Protein AF-A0A955HZD0-F1 (afdb_monomer)

Structure (mmCIF, N/CA/C/O backbone):
data_AF-A0A955HZD0-F1
#
_entry.id   AF-A0A955HZD0-F1
#
loop_
_atom_site.group_PDB
_atom_site.id
_atom_site.type_symbol
_atom_site.label_atom_id
_atom_site.label_alt_id
_atom_site.label_comp_id
_atom_site.label_asym_id
_atom_site.label_entity_id
_atom_site.label_seq_id
_atom_site.pdbx_PDB_ins_code
_atom_site.Cartn_x
_atom_site.Cartn_y
_atom_site.Cartn_z
_atom_site.occupancy
_atom_site.B_iso_or_equiv
_atom_site.auth_seq_id
_atom_site.auth_comp_id
_atom_site.auth_asym_id
_atom_site.auth_atom_id
_atom_site.pdbx_PDB_model_num
ATOM 1 N N . PHE A 1 1 ? -10.737 37.367 -8.448 1.00 79.25 1 PHE A N 1
ATOM 2 C CA . PHE A 1 1 ? -11.465 36.156 -8.028 1.00 79.25 1 PHE A CA 1
ATOM 3 C C . PHE A 1 1 ? -10.894 35.718 -6.689 1.00 79.25 1 PHE A C 1
ATOM 5 O O . PHE A 1 1 ? -9.678 35.766 -6.550 1.00 79.25 1 PHE A O 1
ATOM 12 N N . GLN A 1 2 ? -11.740 35.373 -5.719 1.00 90.44 2 GLN A N 1
ATOM 13 C CA . GLN A 1 2 ? -11.335 34.886 -4.398 1.00 90.44 2 GLN A CA 1
ATOM 14 C C . GLN A 1 2 ? -12.025 33.540 -4.186 1.00 90.44 2 GLN A C 1
ATOM 16 O O . GLN A 1 2 ? -13.235 33.457 -4.368 1.00 90.44 2 GLN A O 1
ATOM 21 N N . ALA A 1 3 ? -11.249 32.496 -3.901 1.00 93.56 3 ALA A N 1
ATOM 22 C CA . ALA A 1 3 ? -11.779 31.154 -3.697 1.00 93.56 3 ALA A CA 1
ATOM 23 C C . ALA A 1 3 ? -12.331 31.001 -2.273 1.00 93.56 3 ALA A C 1
ATOM 25 O O . ALA A 1 3 ? -11.732 31.517 -1.328 1.00 93.56 3 ALA A O 1
ATOM 26 N N . ASP A 1 4 ? -13.427 30.255 -2.128 1.00 96.56 4 ASP A N 1
ATOM 27 C CA . ASP A 1 4 ? -14.029 29.943 -0.825 1.00 96.56 4 ASP A CA 1
ATOM 28 C C . ASP A 1 4 ? -13.200 28.922 -0.032 1.00 96.56 4 ASP A C 1
ATOM 30 O O . ASP A 1 4 ? -13.154 28.962 1.196 1.00 96.56 4 ASP A O 1
ATOM 34 N N . ILE A 1 5 ? -12.527 28.004 -0.736 1.00 96.00 5 ILE A N 1
ATOM 35 C CA . ILE A 1 5 ? -11.691 26.953 -0.152 1.00 96.00 5 ILE A CA 1
ATOM 36 C C . ILE A 1 5 ? -10.401 26.841 -0.958 1.00 96.00 5 ILE A C 1
ATOM 38 O O . ILE A 1 5 ? -10.418 26.807 -2.189 1.00 96.00 5 ILE A O 1
ATOM 42 N N . VAL A 1 6 ? -9.282 26.748 -0.244 1.00 94.94 6 VAL A N 1
ATOM 43 C CA . VAL A 1 6 ? -7.968 26.437 -0.805 1.00 94.94 6 VAL A CA 1
ATOM 44 C C . VAL A 1 6 ? -7.489 25.138 -0.166 1.00 94.94 6 VAL A C 1
ATOM 46 O O . VAL A 1 6 ? -7.440 25.036 1.058 1.00 94.94 6 VAL A O 1
ATOM 49 N N . ALA A 1 7 ? -7.168 24.145 -0.993 1.00 94.06 7 ALA A N 1
ATOM 50 C CA . ALA A 1 7 ? -6.748 22.813 -0.568 1.00 94.06 7 ALA A CA 1
ATOM 51 C C . ALA A 1 7 ? -5.723 22.225 -1.551 1.00 94.06 7 ALA A C 1
ATOM 53 O O . ALA A 1 7 ? -5.606 22.695 -2.684 1.00 94.06 7 ALA A O 1
ATOM 54 N N . ASP A 1 8 ? -4.995 21.196 -1.111 1.00 92.06 8 ASP A N 1
ATOM 55 C CA . ASP A 1 8 ? -4.084 20.431 -1.964 1.00 92.06 8 ASP A CA 1
ATOM 56 C C . ASP A 1 8 ? -4.880 19.416 -2.795 1.00 92.06 8 ASP A C 1
ATOM 58 O O . ASP A 1 8 ? -5.349 18.400 -2.286 1.00 92.06 8 ASP A O 1
ATOM 62 N N . ILE A 1 9 ? -5.119 19.765 -4.057 1.00 93.56 9 ILE A N 1
ATOM 63 C CA . ILE A 1 9 ? -5.975 19.017 -4.994 1.00 93.56 9 ILE A CA 1
ATOM 64 C C . ILE A 1 9 ? -5.290 18.779 -6.344 1.00 93.56 9 ILE A C 1
ATOM 66 O O . ILE A 1 9 ? -5.923 18.292 -7.279 1.00 93.56 9 ILE A O 1
ATOM 70 N N . ALA A 1 10 ? -4.025 19.182 -6.472 1.00 92.75 10 ALA A N 1
ATOM 71 C CA . ALA A 1 10 ? -3.269 19.052 -7.707 1.00 92.75 10 ALA A CA 1
ATOM 72 C C . ALA A 1 10 ? -2.439 17.766 -7.681 1.00 92.75 10 ALA A C 1
ATOM 74 O O . ALA A 1 10 ? -1.789 17.453 -6.687 1.00 92.75 10 ALA A O 1
ATOM 75 N N . GLU A 1 11 ? -2.420 17.041 -8.797 1.00 94.19 11 GLU A N 1
ATOM 76 C CA . GLU A 1 11 ? -1.468 15.949 -8.978 1.00 94.19 11 GLU A CA 1
ATOM 77 C C . GLU A 1 11 ? -0.044 16.517 -9.116 1.00 94.19 11 GLU A C 1
ATOM 79 O O . GLU A 1 11 ? 0.157 17.530 -9.799 1.00 94.19 11 GLU A O 1
ATOM 84 N N . PRO A 1 12 ? 0.968 15.888 -8.493 1.00 94.19 12 PRO A N 1
ATOM 85 C CA . PRO A 1 12 ? 2.350 16.292 -8.687 1.00 94.19 12 PRO A CA 1
ATOM 86 C C . PRO A 1 12 ? 2.807 15.964 -10.117 1.00 94.19 12 PRO A C 1
ATOM 88 O O . PRO A 1 12 ? 2.464 14.926 -10.679 1.00 94.19 12 PRO A O 1
ATOM 91 N N . TYR A 1 13 ? 3.633 16.837 -10.690 1.00 94.19 13 TYR A N 1
ATOM 92 C CA . TYR A 1 13 ? 4.311 16.622 -11.971 1.00 94.19 13 TYR A CA 1
ATOM 93 C C . TYR A 1 13 ? 5.797 16.306 -11.756 1.00 94.19 13 TYR A C 1
ATOM 95 O O . TYR A 1 13 ? 6.332 16.468 -10.659 1.00 94.19 13 TYR A O 1
ATOM 103 N N . ASN A 1 14 ? 6.485 15.847 -12.803 1.00 96.69 14 ASN A N 1
ATOM 104 C CA . ASN A 1 14 ? 7.898 15.480 -12.692 1.00 96.69 14 ASN A CA 1
ATOM 105 C C . ASN A 1 14 ? 8.751 16.728 -12.449 1.00 96.69 14 ASN A C 1
ATOM 107 O O . ASN A 1 14 ? 8.651 17.688 -13.212 1.00 96.69 14 ASN A O 1
ATOM 111 N N . GLY A 1 15 ? 9.567 16.716 -11.398 1.00 96.44 15 GLY A N 1
ATOM 112 C CA . GLY A 1 15 ? 10.293 17.888 -10.905 1.00 96.44 15 GLY A CA 1
ATOM 113 C C . GLY A 1 15 ? 9.483 18.782 -9.959 1.00 96.44 15 GLY A C 1
ATOM 114 O O . GLY A 1 15 ? 9.931 19.878 -9.632 1.00 96.44 15 GLY A O 1
ATOM 115 N N . ALA A 1 16 ? 8.289 18.369 -9.514 1.00 96.25 16 ALA A N 1
ATOM 116 C CA . ALA A 1 16 ? 7.542 19.116 -8.502 1.00 96.25 16 ALA A CA 1
ATOM 117 C C . ALA A 1 16 ? 8.313 19.185 -7.172 1.00 96.25 16 ALA A C 1
ATOM 119 O O . ALA A 1 16 ? 9.032 18.260 -6.804 1.00 96.25 16 ALA A O 1
ATOM 120 N N . GLU A 1 17 ? 8.136 20.271 -6.421 1.00 96.00 17 GLU A N 1
ATOM 121 C CA . GLU A 1 17 ? 8.801 20.453 -5.130 1.00 96.00 17 GLU A CA 1
ATOM 122 C C . GLU A 1 17 ? 8.140 19.604 -4.032 1.00 96.00 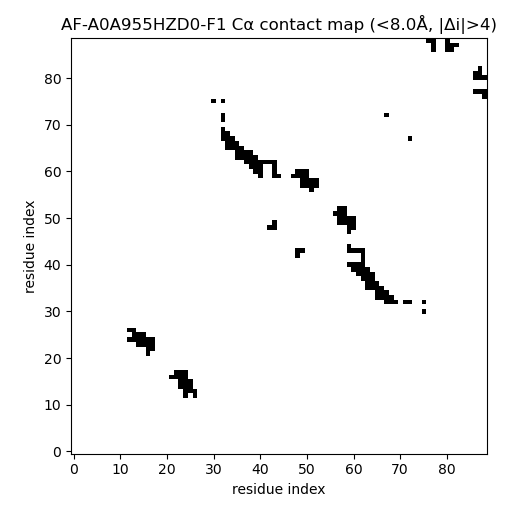17 GLU A C 1
ATOM 124 O O . GLU A 1 17 ? 6.932 19.678 -3.779 1.00 96.00 17 GLU A O 1
ATOM 129 N N . CYS A 1 18 ? 8.949 18.833 -3.315 1.00 94.44 18 CYS A N 1
ATOM 130 C CA . CYS A 1 18 ? 8.537 18.060 -2.159 1.00 94.44 18 CYS A CA 1
ATOM 131 C C . CYS A 1 18 ? 8.173 18.983 -0.989 1.00 94.44 18 CYS A C 1
ATOM 133 O O . CYS A 1 18 ? 9.040 19.594 -0.365 1.00 94.44 18 CYS A O 1
ATOM 135 N N . LYS A 1 19 ? 6.900 18.985 -0.582 1.00 91.56 19 LYS A N 1
ATOM 136 C CA . LYS A 1 19 ? 6.399 19.802 0.541 1.00 91.56 19 LYS A CA 1
ATOM 137 C C . LYS A 1 19 ? 6.997 19.466 1.913 1.00 91.56 19 LYS A C 1
ATOM 139 O O . LYS A 1 19 ? 6.785 20.214 2.862 1.00 91.56 19 LYS A O 1
ATOM 144 N N . LYS A 1 20 ? 7.733 18.357 2.041 1.00 93.75 20 LYS A N 1
ATOM 145 C CA . LYS A 1 20 ? 8.371 17.941 3.300 1.00 93.75 20 LYS A CA 1
ATOM 146 C C . LYS A 1 20 ? 9.817 18.422 3.431 1.00 93.75 20 LYS A C 1
ATOM 148 O O . LYS A 1 20 ? 10.246 18.718 4.542 1.00 93.75 20 LYS A O 1
ATO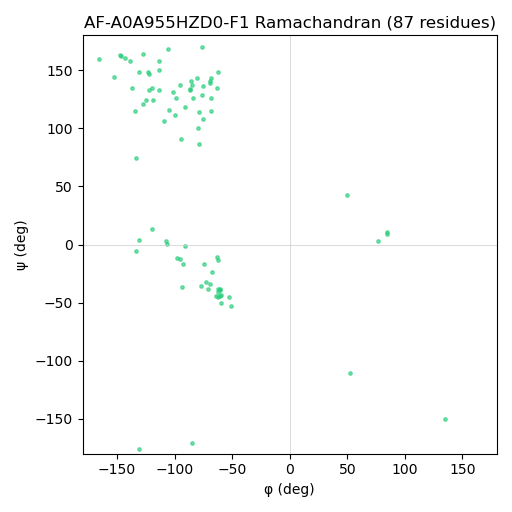M 153 N N . CYS A 1 21 ? 10.577 18.444 2.336 1.00 96.12 21 CYS A N 1
ATOM 154 C CA . CYS A 1 21 ? 12.019 18.721 2.375 1.00 96.12 21 CYS A CA 1
ATOM 155 C C . CYS A 1 21 ? 12.521 19.732 1.333 1.00 96.12 21 CYS A C 1
ATOM 157 O O . CYS A 1 21 ? 13.697 20.075 1.379 1.00 96.12 21 CYS A O 1
ATOM 159 N N . GLY A 1 22 ? 11.677 20.197 0.407 1.00 95.69 22 GLY A N 1
ATOM 160 C CA . GLY A 1 22 ? 12.045 21.157 -0.640 1.00 95.69 22 GLY A CA 1
ATOM 161 C C . GLY A 1 22 ? 12.838 20.576 -1.819 1.00 95.69 22 GLY A C 1
ATOM 162 O O . GLY A 1 22 ? 13.245 21.324 -2.697 1.00 95.69 22 GLY A O 1
ATOM 163 N N . GLY A 1 23 ? 13.088 19.262 -1.848 1.00 97.38 23 GLY A N 1
ATOM 164 C CA . GLY A 1 23 ? 13.733 18.594 -2.988 1.00 97.38 23 GLY A CA 1
ATOM 165 C C . GLY A 1 23 ? 12.795 18.400 -4.184 1.00 97.38 23 GLY A C 1
ATOM 166 O O . GLY A 1 23 ? 11.587 18.575 -4.057 1.00 97.38 23 GLY A O 1
ATOM 167 N N . GLU A 1 24 ? 13.333 17.988 -5.330 1.00 97.81 24 GLU A N 1
ATOM 168 C CA . GLU A 1 24 ? 12.542 17.678 -6.531 1.00 97.81 24 GLU A CA 1
ATOM 169 C C . GLU A 1 24 ? 12.000 16.238 -6.500 1.00 97.81 24 GLU A C 1
ATOM 171 O O . GLU A 1 24 ? 12.706 15.300 -6.125 1.00 97.81 24 GLU A O 1
ATOM 176 N N . LEU A 1 25 ? 10.734 16.062 -6.885 1.00 96.75 25 LEU A N 1
ATOM 177 C CA . LEU A 1 25 ? 10.073 14.765 -7.016 1.00 96.75 25 LEU A CA 1
ATOM 178 C C . LEU A 1 25 ? 10.324 14.162 -8.402 1.00 96.75 25 LEU A C 1
ATOM 180 O O . LEU A 1 25 ? 10.109 14.818 -9.420 1.00 96.75 25 LEU A O 1
ATOM 184 N N . GLU A 1 26 ? 10.682 12.882 -8.440 1.00 96.56 26 GLU A N 1
ATOM 185 C CA . GLU A 1 26 ? 10.771 12.088 -9.667 1.00 96.56 26 GLU A CA 1
ATOM 186 C C . GLU A 1 26 ? 9.537 11.184 -9.802 1.00 96.56 26 GLU A C 1
ATOM 188 O O . GLU A 1 26 ? 9.169 10.480 -8.857 1.00 96.56 26 GLU A O 1
ATOM 193 N N . LEU A 1 27 ? 8.899 11.178 -10.978 1.00 95.75 27 LEU A N 1
ATOM 194 C CA . LEU A 1 27 ? 7.845 10.212 -11.286 1.00 95.75 27 LEU A CA 1
ATOM 195 C C . LEU A 1 27 ? 8.428 8.968 -11.948 1.00 95.75 27 LEU A C 1
ATOM 197 O O . LEU A 1 27 ? 8.913 9.009 -13.078 1.00 95.75 27 LEU A O 1
ATOM 201 N N . ILE A 1 28 ? 8.258 7.838 -11.271 1.00 95.56 28 ILE A N 1
ATOM 202 C CA . ILE A 1 28 ? 8.611 6.515 -11.778 1.00 95.56 28 ILE A CA 1
ATOM 203 C C . ILE A 1 28 ? 7.355 5.672 -11.995 1.00 95.56 28 ILE A C 1
ATOM 205 O O . ILE A 1 28 ? 6.350 5.818 -11.296 1.00 95.56 28 ILE A O 1
ATOM 209 N N . ARG A 1 29 ? 7.411 4.753 -12.962 1.00 94.88 29 ARG A N 1
ATOM 210 C CA . ARG A 1 29 ? 6.379 3.723 -13.126 1.00 94.88 29 ARG A CA 1
ATOM 211 C C . ARG A 1 29 ? 6.726 2.528 -12.251 1.00 94.88 29 ARG A C 1
ATOM 213 O O . ARG A 1 29 ? 7.859 2.060 -12.272 1.00 94.88 29 ARG A O 1
ATOM 220 N N . ALA A 1 30 ? 5.743 2.026 -11.516 1.00 95.25 30 ALA A N 1
ATOM 221 C CA . ALA A 1 30 ? 5.905 0.888 -10.624 1.00 95.25 30 ALA A CA 1
ATOM 222 C C . ALA A 1 30 ? 4.701 -0.055 -10.717 1.00 95.25 30 ALA A C 1
ATOM 224 O O . ALA A 1 30 ? 3.605 0.350 -11.106 1.00 95.25 30 ALA A O 1
ATOM 225 N N . ILE A 1 31 ? 4.915 -1.314 -10.335 1.00 96.94 31 ILE A N 1
ATOM 226 C CA . ILE A 1 31 ? 3.860 -2.322 -10.220 1.00 96.94 31 ILE A CA 1
ATOM 227 C C . ILE A 1 31 ? 3.564 -2.533 -8.738 1.00 96.94 31 ILE A C 1
ATOM 229 O O . ILE A 1 31 ? 4.406 -3.035 -7.993 1.00 96.94 31 ILE A O 1
ATOM 233 N N . GLU A 1 32 ? 2.347 -2.204 -8.313 1.00 97.44 32 GLU A N 1
ATOM 234 C CA . GLU A 1 32 ? 1.868 -2.556 -6.979 1.00 97.44 32 GLU A CA 1
ATOM 235 C C . GLU A 1 32 ? 1.517 -4.051 -6.937 1.00 97.44 32 GLU A C 1
ATOM 237 O O . GLU A 1 32 ? 0.513 -4.493 -7.511 1.00 97.44 32 GLU A O 1
ATOM 242 N N . PHE A 1 33 ? 2.339 -4.841 -6.245 1.00 96.94 33 PHE A N 1
ATOM 243 C CA . PHE A 1 33 ? 2.063 -6.253 -5.955 1.00 96.94 33 PHE A CA 1
ATOM 244 C C . PHE A 1 33 ? 1.679 -6.509 -4.492 1.00 96.94 33 PHE A C 1
ATOM 246 O O . PHE A 1 33 ? 1.406 -7.653 -4.133 1.00 96.94 33 PHE A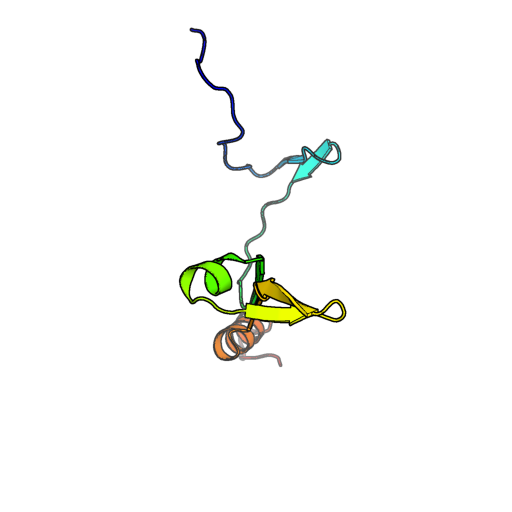 O 1
ATOM 253 N N . GLY A 1 34 ? 1.625 -5.479 -3.649 1.00 97.75 34 GLY A N 1
ATOM 254 C CA . GLY A 1 34 ? 1.193 -5.609 -2.264 1.00 97.75 34 GLY A CA 1
ATOM 255 C C . GLY A 1 34 ? 0.890 -4.269 -1.608 1.00 97.75 34 GLY A C 1
ATOM 256 O O . GLY A 1 34 ? 1.361 -3.229 -2.061 1.00 97.75 34 GLY A O 1
ATOM 257 N N . HIS A 1 35 ? 0.106 -4.324 -0.534 1.00 98.25 35 HIS A N 1
ATOM 258 C CA . HIS A 1 35 ? -0.364 -3.154 0.203 1.00 98.25 35 HIS A CA 1
ATOM 259 C C . HIS A 1 35 ? -0.634 -3.527 1.664 1.00 98.25 35 HIS A C 1
ATOM 261 O O . HIS A 1 35 ? -1.107 -4.627 1.969 1.00 98.25 35 HIS A O 1
ATOM 267 N N . ILE A 1 36 ? -0.347 -2.593 2.566 1.00 97.88 36 ILE A N 1
ATOM 268 C CA . ILE A 1 36 ? -0.726 -2.652 3.976 1.00 97.88 36 ILE A CA 1
ATOM 269 C C . ILE A 1 36 ? -1.740 -1.549 4.287 1.00 97.88 36 ILE A C 1
ATOM 271 O O . ILE A 1 36 ? -1.538 -0.392 3.930 1.00 97.88 36 ILE A O 1
ATOM 275 N N . PHE A 1 37 ? -2.818 -1.892 4.980 1.00 97.31 37 PHE A N 1
ATOM 276 C CA . PHE A 1 37 ? -3.842 -0.939 5.388 1.00 97.31 37 PHE A CA 1
ATOM 277 C C . PHE A 1 37 ? -3.962 -0.915 6.903 1.00 97.31 37 PHE A C 1
ATOM 279 O O . PHE A 1 37 ? -4.034 -1.961 7.549 1.00 97.31 37 PHE A O 1
ATOM 286 N N . LYS A 1 38 ? -4.034 0.291 7.461 1.00 96.50 38 LYS A N 1
ATOM 287 C CA . LYS A 1 38 ? -4.425 0.534 8.847 1.00 96.50 38 LYS A CA 1
ATOM 288 C C . LYS A 1 38 ? -5.893 0.957 8.830 1.00 96.50 38 LYS A C 1
ATOM 290 O O . LYS A 1 38 ? -6.214 2.008 8.288 1.00 96.50 38 LYS A O 1
ATOM 295 N N . TYR A 1 39 ? -6.771 0.102 9.347 1.00 95.75 39 TYR A N 1
ATOM 296 C CA . TYR A 1 39 ? -8.218 0.343 9.359 1.00 95.75 39 TYR A CA 1
ATOM 297 C C . TYR A 1 39 ? -8.712 0.949 10.666 1.00 95.75 39 TYR A C 1
ATOM 299 O O . TYR A 1 39 ? -9.858 1.389 10.726 1.00 95.75 39 TYR A O 1
ATOM 307 N N . ASP A 1 40 ? -7.876 0.949 11.703 1.00 96.25 40 ASP A N 1
ATOM 308 C CA . ASP A 1 40 ? -8.247 1.360 13.053 1.00 96.25 40 ASP A CA 1
ATOM 309 C C . ASP A 1 40 ? -9.501 0.612 13.499 1.00 96.25 40 ASP A C 1
ATOM 311 O O . ASP A 1 40 ? -9.453 -0.606 13.678 1.00 96.25 40 ASP A O 1
ATOM 315 N N . HIS A 1 41 ? -10.624 1.312 13.616 1.00 97.38 41 HIS A N 1
ATOM 316 C CA . HIS A 1 41 ? -11.890 0.740 14.044 1.00 97.38 41 HIS A CA 1
ATOM 317 C C . HIS A 1 41 ? -12.927 0.601 12.929 1.00 97.38 41 HIS A C 1
ATOM 319 O O . HIS A 1 41 ? -14.032 0.143 13.196 1.00 97.38 41 HIS A O 1
ATOM 325 N N . PHE A 1 42 ? -12.585 0.935 11.679 1.00 96.69 42 PHE A N 1
ATOM 326 C CA . PHE A 1 42 ? -13.554 0.991 10.582 1.00 96.69 42 PHE A CA 1
ATOM 327 C C . PHE A 1 42 ? -14.397 -0.287 10.485 1.00 96.69 42 PHE A C 1
ATOM 329 O O . PHE A 1 42 ? -15.617 -0.226 10.542 1.00 96.69 42 PHE A O 1
ATOM 336 N N . TYR A 1 43 ? -13.775 -1.465 10.413 1.00 97.06 43 TYR A N 1
ATOM 337 C CA . TYR A 1 43 ? -14.533 -2.718 10.332 1.00 97.06 43 TYR A CA 1
ATOM 338 C C . TYR A 1 43 ? -15.124 -3.160 11.669 1.00 97.06 43 TYR A C 1
ATOM 340 O O . TYR A 1 43 ? -16.214 -3.727 11.692 1.00 97.06 43 TYR A O 1
ATOM 348 N N . SER A 1 44 ? -14.428 -2.925 12.782 1.00 97.62 44 SER A N 1
ATOM 349 C CA . SER A 1 44 ? -14.910 -3.368 14.088 1.00 97.62 44 SER A CA 1
ATOM 350 C C . SER A 1 44 ? -16.146 -2.596 14.543 1.00 97.62 44 SER A C 1
ATOM 352 O O . SER A 1 44 ? -17.031 -3.206 15.135 1.00 97.62 44 SER A O 1
ATOM 354 N N . GLU A 1 45 ? -16.264 -1.309 14.206 1.00 97.25 45 GLU A N 1
ATOM 355 C CA . GLU A 1 45 ? -17.464 -0.499 14.457 1.00 97.25 45 GLU A CA 1
ATOM 356 C C . GLU A 1 45 ? -18.674 -1.010 13.677 1.00 97.25 45 GLU A C 1
ATOM 358 O O . GLU A 1 45 ? -19.756 -1.147 14.237 1.00 97.25 45 GLU A O 1
ATOM 363 N N . HIS A 1 46 ? -18.497 -1.343 12.397 1.00 97.50 46 HIS A N 1
ATOM 364 C CA . HIS A 1 46 ? -19.600 -1.782 11.536 1.00 97.50 46 HIS A CA 1
ATOM 365 C C . HIS A 1 46 ? -20.074 -3.216 11.827 1.00 97.50 46 HIS A C 1
ATOM 367 O O . HIS A 1 46 ? -21.157 -3.603 11.388 1.00 97.50 46 HIS A O 1
ATOM 373 N N . HIS A 1 47 ? -19.272 -4.011 12.541 1.00 97.19 47 HIS A N 1
ATOM 374 C CA . HIS A 1 47 ? -19.547 -5.424 12.821 1.00 97.19 47 HIS A CA 1
ATOM 375 C C . HIS A 1 47 ? -19.658 -5.755 14.314 1.00 97.19 47 HIS A C 1
ATOM 377 O O . HIS A 1 47 ? -19.624 -6.933 14.668 1.00 97.19 47 HIS A O 1
ATOM 383 N N . ASP A 1 48 ? -19.768 -4.747 15.185 1.00 97.00 48 ASP A N 1
ATOM 384 C CA . ASP A 1 48 ? -19.822 -4.926 16.642 1.00 97.00 48 ASP A CA 1
ATOM 385 C C . ASP A 1 48 ? -18.689 -5.826 17.173 1.00 97.00 48 ASP A C 1
ATOM 387 O O . ASP A 1 48 ? -18.880 -6.717 18.010 1.00 97.00 48 ASP A O 1
ATOM 391 N N . ALA A 1 49 ? -17.478 -5.614 16.660 1.00 98.00 49 ALA A N 1
ATOM 392 C CA . ALA A 1 49 ? -16.341 -6.487 16.897 1.00 98.00 49 ALA A CA 1
ATOM 393 C C . ALA A 1 49 ? -15.493 -5.966 18.075 1.00 98.00 49 ALA A C 1
ATOM 395 O O . ALA A 1 49 ? -14.570 -5.162 17.914 1.00 98.00 49 ALA A O 1
ATOM 396 N N . TYR A 1 50 ? -15.820 -6.436 19.281 1.00 98.12 50 TYR A N 1
ATOM 397 C CA . TYR A 1 50 ? -15.216 -5.987 20.539 1.00 98.12 50 TYR A CA 1
ATOM 398 C C . TYR A 1 50 ? -14.378 -7.069 21.231 1.00 98.12 50 TYR A C 1
ATOM 400 O O . TYR A 1 50 ? -14.620 -8.264 21.068 1.00 98.12 50 TYR A O 1
ATOM 408 N N . PHE A 1 51 ? -13.456 -6.633 22.086 1.00 97.56 51 PHE A N 1
ATOM 409 C CA . PHE A 1 51 ? -12.765 -7.452 23.082 1.00 97.56 51 PHE A CA 1
ATOM 410 C C . PHE A 1 51 ? -12.891 -6.809 24.474 1.00 97.56 51 PHE A C 1
ATOM 412 O O . PHE A 1 51 ? -13.264 -5.641 24.589 1.00 97.56 51 PHE A O 1
ATOM 419 N N . VAL A 1 52 ? -12.615 -7.577 25.530 1.00 98.19 52 VAL A N 1
ATOM 420 C CA . VAL A 1 52 ? -12.488 -7.056 26.900 1.00 98.19 52 VAL A CA 1
ATOM 421 C C . VAL A 1 52 ? -11.006 -6.892 27.195 1.00 98.19 52 VAL A C 1
ATOM 423 O O . VAL A 1 52 ? -10.237 -7.833 26.989 1.00 98.19 52 VAL A O 1
ATOM 426 N N . ASP A 1 53 ? -10.599 -5.702 27.614 1.00 97.25 53 ASP A N 1
ATOM 427 C CA . ASP A 1 53 ? -9.200 -5.414 27.912 1.00 97.25 53 ASP A CA 1
ATOM 428 C C . ASP A 1 53 ? -8.795 -5.818 29.344 1.00 97.25 53 ASP A C 1
ATOM 430 O O . ASP A 1 53 ? -9.525 -6.508 30.056 1.00 97.25 53 ASP A O 1
ATOM 434 N N . GLN A 1 54 ? -7.589 -5.422 29.756 1.00 97.12 54 GLN A N 1
ATOM 435 C CA . GLN A 1 54 ? -7.020 -5.777 31.059 1.00 97.12 54 GLN A CA 1
ATOM 436 C C . GLN A 1 54 ? -7.757 -5.136 32.244 1.00 97.12 54 GLN A C 1
ATOM 438 O O . GLN A 1 54 ? -7.717 -5.692 33.341 1.00 97.12 54 GLN A O 1
ATOM 443 N N . ASP A 1 55 ? -8.452 -4.021 32.017 1.00 98.00 55 ASP A N 1
ATOM 444 C CA . ASP A 1 55 ? -9.221 -3.300 33.034 1.00 98.00 55 ASP A CA 1
ATOM 445 C C . ASP A 1 55 ? -10.684 -3.782 33.090 1.00 98.00 55 ASP A C 1
ATOM 447 O O . ASP A 1 55 ? -11.471 -3.335 33.927 1.00 98.00 55 ASP A O 1
ATOM 451 N N . GLY A 1 56 ? -11.059 -4.732 32.224 1.00 97.31 56 GLY A N 1
ATOM 452 C CA . GLY A 1 56 ? -12.423 -5.244 32.110 1.00 97.31 56 GLY A CA 1
ATOM 453 C C . GLY A 1 56 ? -13.325 -4.391 31.213 1.00 97.31 56 GLY A C 1
ATOM 454 O O . GLY A 1 56 ? -14.539 -4.614 31.187 1.00 97.31 56 GLY A O 1
ATOM 455 N N . GLU A 1 57 ? -12.767 -3.435 30.466 1.00 98.00 57 GLU A N 1
ATOM 456 C CA . GLU A 1 57 ? -13.526 -2.548 29.588 1.00 98.00 57 GLU A CA 1
ATOM 457 C C . GLU A 1 57 ? -13.754 -3.172 28.208 1.00 98.00 57 GLU A C 1
ATOM 459 O O . GLU A 1 57 ? -12.870 -3.788 27.609 1.00 98.00 57 GLU A O 1
ATOM 464 N N . LYS A 1 58 ? -14.955 -2.964 27.659 1.00 97.69 58 LYS A N 1
ATOM 465 C CA . LYS A 1 58 ? -15.299 -3.387 26.299 1.00 97.69 58 LYS A CA 1
ATOM 466 C C . LYS A 1 58 ? -14.713 -2.393 25.288 1.00 97.69 58 LYS A C 1
ATOM 468 O O . LYS A 1 58 ? -15.170 -1.253 25.220 1.00 97.69 58 LYS A O 1
ATOM 473 N N . LYS A 1 59 ? -13.748 -2.829 24.474 1.00 98.00 59 LYS A N 1
ATOM 474 C CA . LYS A 1 59 ? -13.063 -2.004 23.459 1.00 98.00 59 LYS A CA 1
ATOM 475 C C . LYS A 1 59 ? -13.199 -2.595 22.063 1.00 98.00 59 LYS A C 1
ATOM 477 O O . LYS A 1 59 ? -13.286 -3.808 21.893 1.00 98.00 59 LYS A O 1
ATOM 482 N N . LEU A 1 60 ?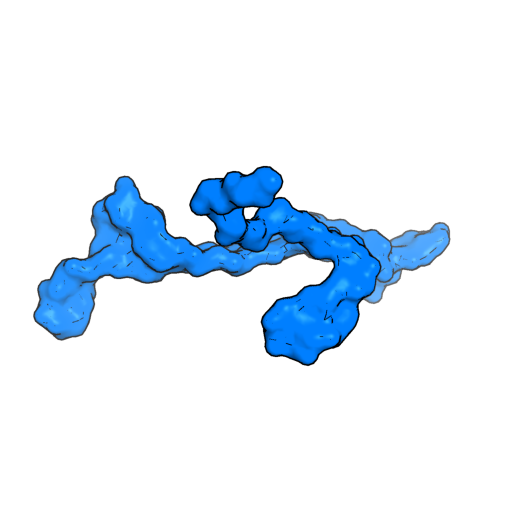 -13.260 -1.728 21.055 1.00 98.12 60 LEU A N 1
ATOM 483 C CA . LEU A 1 60 ? -13.282 -2.138 19.651 1.00 98.12 60 LEU A CA 1
ATOM 484 C C . LEU A 1 60 ? -11.928 -2.708 19.255 1.00 98.12 60 LEU A C 1
ATOM 486 O O . LEU A 1 60 ? -10.884 -2.169 19.629 1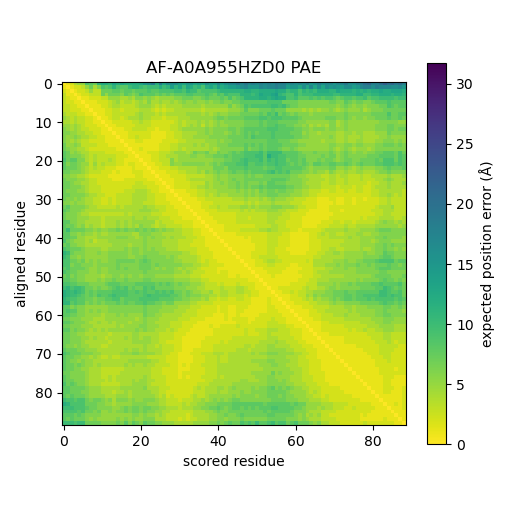.00 98.12 60 LEU A O 1
ATOM 490 N N . MET A 1 61 ? -11.938 -3.770 18.456 1.00 97.81 61 MET A N 1
ATOM 491 C CA . MET A 1 61 ? -10.696 -4.300 17.905 1.00 97.81 61 MET A CA 1
ATOM 492 C C . MET A 1 61 ? -10.028 -3.261 16.998 1.00 97.81 61 MET A C 1
ATOM 494 O O . MET A 1 61 ? -10.686 -2.631 16.169 1.00 97.81 61 MET A O 1
ATOM 498 N N . TYR A 1 62 ? -8.717 -3.094 17.163 1.00 97.38 62 TYR A N 1
ATOM 499 C CA . TYR A 1 62 ? -7.872 -2.323 16.255 1.00 97.38 62 TYR A CA 1
ATOM 500 C C . TYR A 1 62 ? -7.456 -3.226 15.096 1.00 97.38 62 TYR A C 1
ATOM 502 O O . TYR A 1 62 ? -6.937 -4.321 15.327 1.00 97.38 62 TYR A O 1
ATOM 510 N N . MET A 1 63 ? -7.698 -2.799 13.861 1.00 97.94 63 MET A N 1
ATOM 511 C CA . MET A 1 63 ? -7.573 -3.664 12.691 1.00 97.94 63 MET A CA 1
ATOM 512 C C . MET A 1 63 ? -6.599 -3.112 11.652 1.00 97.94 63 MET A C 1
ATOM 514 O O . MET A 1 63 ? -6.464 -1.905 11.439 1.00 97.94 63 MET A O 1
ATOM 518 N N . GLY A 1 64 ? -5.950 -4.038 10.957 1.00 97.50 64 GLY A N 1
ATOM 519 C CA . GLY A 1 64 ? -5.159 -3.777 9.766 1.00 97.50 64 GLY A CA 1
ATOM 520 C C . GLY A 1 64 ? -5.223 -4.966 8.816 1.00 97.50 64 GLY A C 1
ATOM 521 O O . GLY A 1 64 ? -5.616 -6.065 9.212 1.00 97.50 64 GLY A O 1
ATOM 522 N N . ALA A 1 65 ? -4.852 -4.742 7.561 1.00 97.25 65 ALA A N 1
ATOM 523 C CA . ALA A 1 65 ? -4.762 -5.783 6.547 1.00 97.25 65 ALA A CA 1
ATOM 524 C C . ALA A 1 65 ? -3.426 -5.722 5.816 1.00 97.25 65 ALA A C 1
ATOM 526 O O . ALA A 1 65 ? -2.852 -4.652 5.622 1.00 97.25 65 ALA A O 1
ATOM 527 N N . TYR A 1 66 ? -2.960 -6.892 5.391 1.00 97.94 66 TYR A N 1
ATOM 528 C CA . TYR A 1 66 ? -1.680 -7.080 4.723 1.00 97.94 66 TYR A CA 1
ATOM 529 C C . TYR A 1 66 ? -1.915 -7.993 3.524 1.00 97.94 66 TYR A C 1
ATOM 531 O O . TYR A 1 66 ? -2.308 -9.148 3.691 1.00 97.94 66 TYR A O 1
ATOM 539 N N . GLY A 1 67 ? -1.726 -7.462 2.320 1.00 97.94 67 GLY A N 1
ATOM 540 C CA . GLY A 1 67 ? -1.981 -8.181 1.077 1.00 97.94 67 GLY A CA 1
ATOM 541 C C . GLY A 1 67 ? -0.739 -8.248 0.204 1.00 97.94 67 GLY A C 1
ATOM 542 O O . GLY A 1 67 ? -0.093 -7.230 -0.032 1.00 97.94 67 GLY A O 1
ATOM 543 N N . ILE A 1 68 ? -0.438 -9.440 -0.313 1.00 98.25 68 ILE A N 1
ATOM 544 C CA . ILE A 1 68 ? 0.548 -9.652 -1.377 1.00 98.25 68 ILE A CA 1
ATOM 545 C C . ILE A 1 68 ? -0.123 -10.462 -2.484 1.00 98.25 68 ILE A C 1
ATOM 547 O O . ILE A 1 68 ? -0.586 -11.583 -2.270 1.00 98.25 68 ILE A O 1
ATOM 551 N N . GLY A 1 69 ? -0.159 -9.904 -3.688 1.00 97.94 69 GLY A N 1
ATOM 552 C CA . GLY A 1 69 ? -0.612 -10.596 -4.883 1.00 97.94 69 GLY A CA 1
ATOM 553 C C . GLY A 1 69 ? 0.487 -11.507 -5.408 1.00 97.94 69 GLY A C 1
ATOM 554 O O . GLY A 1 69 ? 1.230 -11.098 -6.290 1.00 97.94 69 GLY A O 1
ATOM 555 N N . ILE A 1 70 ? 0.578 -12.740 -4.903 1.00 97.94 70 ILE A N 1
ATOM 556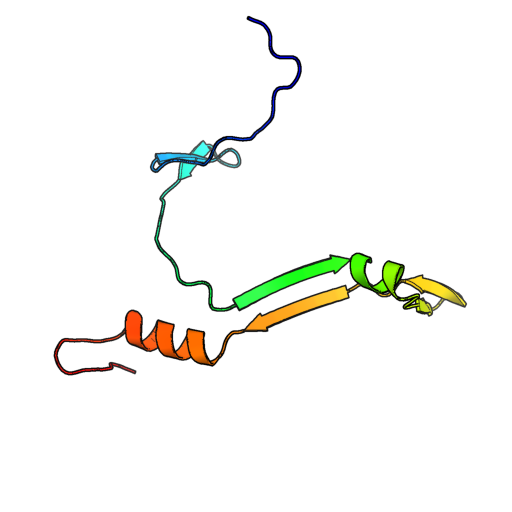 C CA . ILE A 1 70 ? 1.655 -13.691 -5.250 1.00 97.94 70 ILE A CA 1
ATOM 557 C C . ILE A 1 70 ? 1.805 -13.877 -6.768 1.00 97.94 70 ILE A C 1
ATOM 559 O O . ILE A 1 70 ? 2.912 -13.789 -7.291 1.00 97.94 70 ILE A O 1
ATOM 563 N N . GLY A 1 71 ? 0.698 -14.051 -7.498 1.00 97.94 71 GLY A N 1
ATOM 564 C CA . GLY A 1 71 ? 0.741 -14.161 -8.962 1.00 97.94 71 GLY A CA 1
ATOM 565 C C . GLY A 1 71 ? 1.281 -12.900 -9.643 1.00 97.94 71 GLY A C 1
ATOM 566 O O . GLY A 1 71 ? 2.068 -12.991 -10.581 1.00 97.94 71 GLY A O 1
ATOM 567 N N . ARG A 1 72 ? 0.920 -11.716 -9.130 1.00 98.06 72 ARG A N 1
ATOM 568 C CA . ARG A 1 72 ? 1.448 -10.443 -9.630 1.00 98.06 72 ARG A CA 1
ATOM 569 C C . ARG A 1 72 ? 2.916 -10.262 -9.260 1.00 98.06 72 ARG A C 1
ATOM 571 O O . ARG A 1 72 ? 3.663 -9.787 -10.094 1.00 98.06 72 ARG A O 1
ATOM 578 N N . ALA A 1 73 ? 3.340 -10.674 -8.069 1.00 97.38 73 ALA A N 1
ATOM 579 C CA . ALA A 1 73 ? 4.739 -10.615 -7.660 1.00 97.38 73 ALA A CA 1
ATOM 580 C C . ALA A 1 73 ? 5.627 -11.450 -8.595 1.00 97.38 73 ALA A C 1
ATOM 582 O O . ALA A 1 73 ? 6.657 -10.962 -9.050 1.00 97.38 73 ALA A O 1
ATOM 583 N N . ILE A 1 74 ? 5.192 -12.662 -8.958 1.00 97.50 74 ILE A N 1
ATOM 584 C CA . ILE A 1 74 ? 5.897 -13.493 -9.947 1.00 97.50 74 ILE A CA 1
ATOM 585 C C . ILE A 1 74 ? 5.938 -12.791 -11.312 1.00 97.50 74 ILE A C 1
ATOM 587 O O . ILE A 1 74 ? 6.997 -12.720 -11.927 1.00 97.50 74 ILE A O 1
ATOM 591 N N . ALA A 1 75 ? 4.816 -12.224 -11.768 1.00 97.69 75 ALA A N 1
ATOM 592 C CA . ALA A 1 75 ? 4.783 -11.464 -13.018 1.00 97.69 75 ALA A CA 1
ATOM 593 C C . ALA A 1 75 ? 5.716 -10.238 -12.989 1.00 97.69 75 ALA A C 1
ATOM 595 O O . ALA A 1 75 ? 6.388 -9.974 -13.977 1.00 97.69 75 ALA A O 1
ATOM 596 N N . THR A 1 76 ? 5.818 -9.532 -11.858 1.00 97.25 76 THR A N 1
ATOM 597 C CA . THR A 1 76 ? 6.750 -8.410 -11.672 1.00 97.25 76 THR A CA 1
ATOM 598 C C . THR A 1 76 ? 8.204 -8.856 -11.794 1.00 97.25 76 THR A C 1
ATOM 600 O O . THR A 1 76 ? 8.993 -8.140 -12.406 1.00 97.25 76 THR A O 1
ATOM 603 N N . VAL A 1 77 ? 8.573 -10.021 -11.243 1.00 97.00 77 VAL A N 1
ATOM 604 C CA . VAL A 1 77 ? 9.932 -10.572 -11.401 1.00 97.00 77 VAL A CA 1
ATOM 605 C C . VAL A 1 77 ? 10.228 -10.791 -12.878 1.00 97.00 77 VAL A C 1
ATOM 607 O O . VAL A 1 77 ? 11.218 -10.266 -1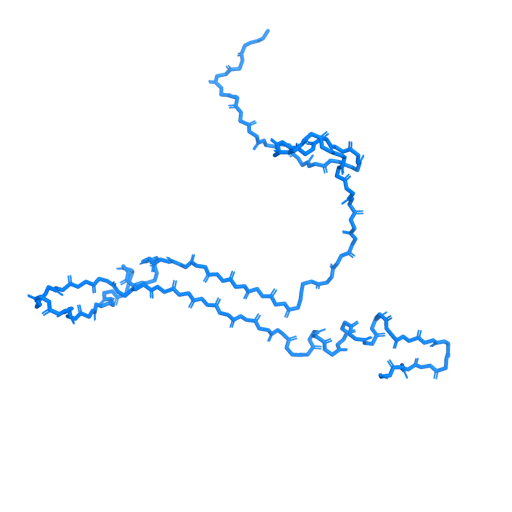3.367 1.00 97.00 77 VAL A O 1
ATOM 610 N N . VAL A 1 78 ? 9.329 -11.458 -13.604 1.00 97.75 78 VAL A N 1
ATOM 611 C CA . VAL A 1 78 ? 9.487 -11.689 -15.048 1.00 97.75 78 VAL A CA 1
ATOM 612 C C . VAL A 1 78 ? 9.565 -10.375 -15.834 1.00 97.75 78 VAL A C 1
ATOM 614 O O . VAL A 1 78 ? 10.439 -10.220 -16.679 1.00 97.75 78 VAL A O 1
ATOM 617 N N . GLU A 1 79 ? 8.702 -9.403 -15.535 1.00 96.75 79 GLU A N 1
ATOM 618 C CA . GLU A 1 79 ? 8.688 -8.095 -16.207 1.00 96.75 79 GLU A CA 1
ATOM 619 C C . GLU A 1 79 ? 10.011 -7.341 -16.025 1.00 96.75 79 GLU A C 1
ATOM 621 O O . GLU A 1 79 ? 10.509 -6.710 -16.950 1.00 96.75 79 GLU A O 1
ATOM 626 N N . THR A 1 80 ? 10.604 -7.421 -14.834 1.00 96.12 80 THR A N 1
ATOM 627 C CA . THR A 1 80 ? 11.822 -6.672 -14.488 1.00 96.12 80 THR A CA 1
ATOM 628 C C . THR A 1 80 ? 13.115 -7.448 -14.743 1.00 96.12 80 THR A C 1
ATOM 630 O O . THR A 1 80 ? 14.179 -6.837 -14.807 1.00 96.12 80 THR A O 1
ATOM 633 N N . HIS A 1 81 ? 13.033 -8.770 -14.909 1.00 97.12 81 HIS A N 1
ATOM 634 C CA . HIS A 1 81 ? 14.173 -9.669 -15.080 1.00 97.12 81 HIS A CA 1
ATOM 635 C C . HIS A 1 81 ? 13.920 -10.631 -16.250 1.00 97.12 81 HIS A C 1
ATOM 637 O O . HIS A 1 81 ? 13.636 -11.820 -16.088 1.00 97.12 81 HIS A O 1
ATOM 643 N N . HIS A 1 82 ? 14.032 -10.104 -17.465 1.00 98.00 82 HIS A N 1
ATOM 644 C CA . HIS A 1 82 ? 14.022 -10.898 -18.688 1.00 98.00 82 HIS A CA 1
ATOM 645 C C . HIS A 1 82 ? 14.998 -10.325 -19.714 1.0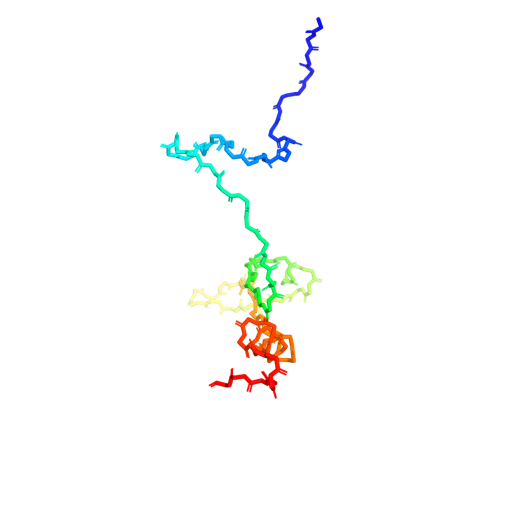0 98.00 82 HIS A C 1
ATOM 647 O O . HIS A 1 82 ? 15.398 -9.161 -19.643 1.00 98.00 82 HIS A O 1
ATOM 653 N N . ASP A 1 83 ? 15.368 -11.162 -20.673 1.00 97.81 83 ASP A N 1
ATOM 654 C CA . ASP A 1 83 ? 16.061 -10.763 -21.889 1.00 97.81 83 ASP A CA 1
ATOM 655 C C . ASP A 1 83 ? 15.372 -11.373 -23.122 1.00 97.81 83 ASP A C 1
ATOM 657 O O . ASP A 1 83 ? 14.343 -12.047 -23.024 1.00 97.81 83 ASP A O 1
ATOM 661 N N . ASP A 1 84 ? 15.951 -11.159 -24.303 1.00 97.94 84 ASP A N 1
ATOM 662 C CA . ASP A 1 84 ? 15.415 -11.678 -25.566 1.00 97.94 84 ASP A CA 1
ATOM 663 C C . ASP A 1 84 ? 15.359 -13.220 -25.631 1.00 97.94 84 ASP A C 1
ATOM 665 O O . ASP A 1 84 ? 14.731 -13.783 -26.532 1.00 97.94 84 ASP A O 1
ATOM 669 N N . LYS A 1 85 ? 16.029 -13.932 -24.714 1.00 97.75 85 LYS A N 1
ATOM 670 C CA . LYS A 1 85 ? 16.041 -15.401 -24.633 1.00 97.75 85 LYS A CA 1
ATOM 671 C C . LYS A 1 85 ? 15.053 -15.936 -23.600 1.00 97.75 85 LYS A C 1
ATOM 673 O O . LYS A 1 85 ? 14.793 -17.143 -23.602 1.00 97.75 85 LYS A O 1
ATOM 678 N N . GLY A 1 86 ? 14.487 -15.076 -22.757 1.00 98.00 86 GLY A N 1
ATOM 679 C CA . GLY A 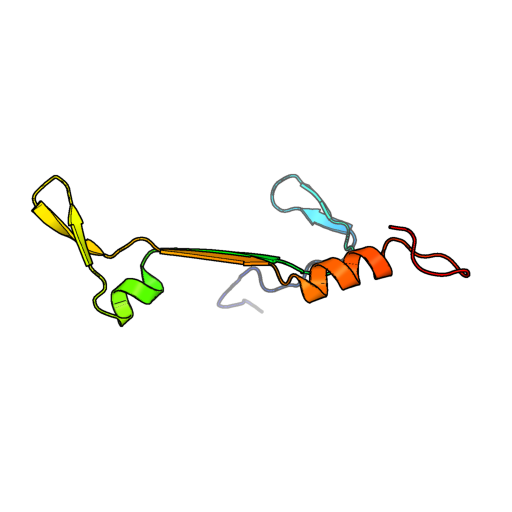1 86 ? 13.417 -15.416 -21.830 1.00 98.00 86 GLY A CA 1
ATOM 680 C C . GLY A 1 86 ? 13.631 -14.866 -20.424 1.00 98.00 86 GLY A C 1
ATOM 681 O O . GLY A 1 86 ? 14.208 -13.805 -20.217 1.00 98.00 86 GLY A O 1
ATOM 682 N N . ILE A 1 87 ? 13.096 -15.595 -19.447 1.00 98.31 87 ILE A N 1
ATOM 683 C CA . ILE A 1 87 ? 13.071 -15.185 -18.040 1.00 98.31 87 ILE A CA 1
ATOM 684 C C . ILE A 1 87 ? 14.457 -15.361 -17.411 1.00 98.31 87 ILE A C 1
ATOM 686 O O . ILE A 1 87 ? 15.072 -16.420 -17.562 1.00 98.31 87 ILE A O 1
ATOM 690 N N . ILE A 1 88 ? 14.894 -14.365 -16.639 1.00 97.81 88 ILE A N 1
ATOM 691 C CA . ILE A 1 88 ? 16.070 -14.427 -15.767 1.00 97.81 88 ILE A CA 1
ATOM 692 C C . ILE A 1 88 ? 15.559 -14.439 -14.321 1.00 97.81 88 ILE A C 1
ATOM 694 O O . ILE A 1 88 ? 15.077 -13.427 -13.830 1.00 97.81 88 ILE A O 1
ATOM 698 N N . TRP A 1 89 ? 15.618 -15.594 -13.656 1.00 95.19 89 TRP A N 1
ATOM 699 C CA . TRP A 1 89 ? 15.191 -15.731 -12.256 1.00 95.19 89 TRP A CA 1
ATOM 700 C C . TRP A 1 89 ? 16.237 -15.232 -11.263 1.00 95.19 89 TRP A C 1
ATOM 702 O O . TRP A 1 89 ? 17.440 -15.496 -11.499 1.00 95.19 89 TRP A O 1
#

Secondary structure (DSSP, 8-state):
---S-----PPP-TT-B-TTTSPBPPP------EEEEEEETHHHHHTT-EEE-TTS-EEEPPEEEEEE-HHHHHHHHHHHSEETTEE--

Organism: NCBI:txid2099670

Mean predicted aligned error: 4.55 Å

pLDDT: mean 96.45, std 2.45, range [79.25, 98.31]

InterPro domains:
  IPR045864 Class II Aminoacyl-tRNA synthetase/Biotinyl protein ligase (BPL) and lipoyl protein ligase (LPL) [G3DSA:3.30.930.10] (1-87)
  IPR045864 Class II Aminoacyl-tRNA synthetase/Biotinyl protein ligase (BPL) and lipoyl protein ligase (LPL) [SSF55681] (26-89)
  IPR050062 Proline-tRNA synthetase [PTHR42753] (14-89)

Sequence (89 aa):
FQADIVADIAEPYNGAECKKCGGELELIRAIEFGHIFKYDHFYSEHHDAYFVDQDGEKKLMYMGAYGIGIGRAIATVVETHHDDKGIIW

Radius of gyration: 22.15 Å; Cα contacts (8 Å, |Δi|>4): 91; chains: 1; bounding box: 36×52×59 Å

Foldseek 3Di:
DDDPDDDPDDDDDFQRADPPPRGGDHDDDDDDQWDKFFCQQVVQVVVVAWDQDPVRDTDGDGDMDIDGNPVVVVVRQQVVAADPVGGDD

Solvent-accessible surface area (backbone atoms only — not comparable to full-atom values): 5900 Å² total; per-residue (Å²): 140,81,76,95,73,88,79,98,80,75,82,85,56,77,63,33,70,35,92,88,77,69,45,71,37,82,80,77,90,80,81,86,34,58,53,77,46,83,48,47,45,62,67,23,67,79,62,75,37,65,45,69,53,96,89,68,48,82,40,68,41,78,41,67,50,81,48,69,42,63,72,49,43,54,50,49,47,44,74,76,26,54,56,100,90,43,78,51,133

Nearest PDB structures (foldseek):
  5znj-assembly1_A-2  TM=9.468E-01  e=1.284E-04  Staphylococcus aureus
  5znk-assembly1_A  TM=9.533E-01  e=2.048E-04  Staphylococcus aureus
  8w9i-assembly1_A  TM=9.675E-01  e=6.367E-04  Pseudomonas aeruginosa
  8w9i-assembly1_B  TM=9.641E-01  e=1.326E-03  Pseudomonas aeruginosa
  8w8j-assembly1_B  TM=9.648E-01  e=1.418E-03  Pseudomonas aeruginosa